Protein AF-A0A8S3DJJ9-F1 (afdb_monomer_lite)

Structure (mmCIF, N/CA/C/O backbone):
data_AF-A0A8S3DJJ9-F1
#
_entry.id   AF-A0A8S3DJJ9-F1
#
loop_
_atom_site.group_PDB
_atom_site.id
_atom_site.type_symbol
_atom_site.label_atom_id
_atom_site.label_alt_id
_atom_site.label_comp_id
_atom_site.label_asym_id
_atom_site.label_entity_id
_atom_site.label_seq_id
_atom_site.pdbx_PDB_ins_code
_atom_site.Cartn_x
_atom_site.Cartn_y
_atom_site.Cartn_z
_atom_site.occupancy
_atom_site.B_iso_or_equiv
_atom_site.auth_seq_id
_atom_site.auth_comp_id
_atom_site.auth_asym_id
_atom_site.auth_atom_id
_atom_site.pdbx_PDB_model_num
ATOM 1 N N . ASN A 1 1 ? 28.455 -3.671 -2.504 1.00 77.44 1 ASN A N 1
ATOM 2 C CA . ASN A 1 1 ? 27.863 -4.175 -3.756 1.00 77.44 1 ASN A CA 1
ATOM 3 C C . ASN A 1 1 ? 26.528 -3.465 -3.897 1.00 77.44 1 ASN A C 1
ATOM 5 O O . ASN A 1 1 ? 25.724 -3.583 -2.982 1.00 77.44 1 ASN A O 1
ATOM 9 N N . ILE A 1 2 ? 26.398 -2.592 -4.893 1.0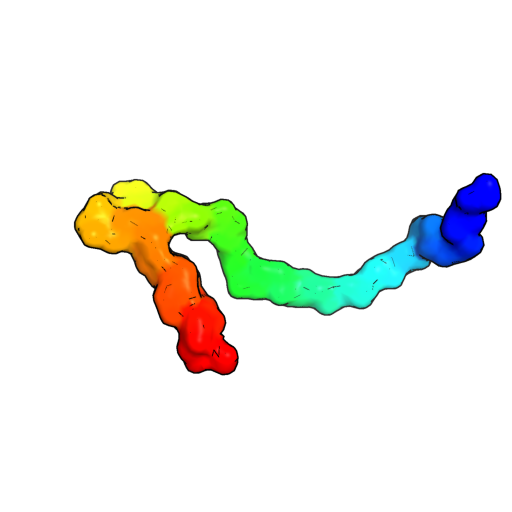0 87.69 2 ILE A N 1
ATOM 10 C CA . ILE A 1 2 ? 25.227 -1.723 -5.084 1.00 87.69 2 ILE A CA 1
ATOM 11 C C . ILE A 1 2 ? 24.370 -2.367 -6.166 1.00 87.69 2 ILE A C 1
ATOM 13 O O . ILE A 1 2 ? 24.915 -2.903 -7.129 1.00 87.69 2 ILE A O 1
ATOM 17 N N . ASP A 1 3 ? 23.054 -2.335 -5.983 1.00 88.62 3 ASP A N 1
ATOM 18 C CA . ASP A 1 3 ? 22.110 -2.886 -6.949 1.00 88.62 3 ASP A CA 1
ATOM 19 C C . ASP A 1 3 ? 22.321 -2.237 -8.335 1.00 88.62 3 ASP A C 1
ATOM 21 O O . ASP A 1 3 ? 22.258 -1.007 -8.444 1.00 88.62 3 ASP A O 1
ATOM 25 N N . PRO A 1 4 ? 22.575 -3.027 -9.396 1.00 91.56 4 PRO A N 1
ATOM 26 C CA . PRO A 1 4 ? 22.791 -2.506 -10.746 1.00 91.56 4 PRO A CA 1
ATOM 27 C C . PRO A 1 4 ? 21.546 -1.842 -11.354 1.00 91.56 4 PRO A C 1
ATOM 29 O O . PRO A 1 4 ? 21.653 -1.173 -12.377 1.00 91.56 4 PRO A O 1
ATOM 32 N N . THR A 1 5 ? 20.373 -2.020 -10.747 1.00 88.12 5 THR A N 1
ATOM 33 C CA . THR A 1 5 ? 19.09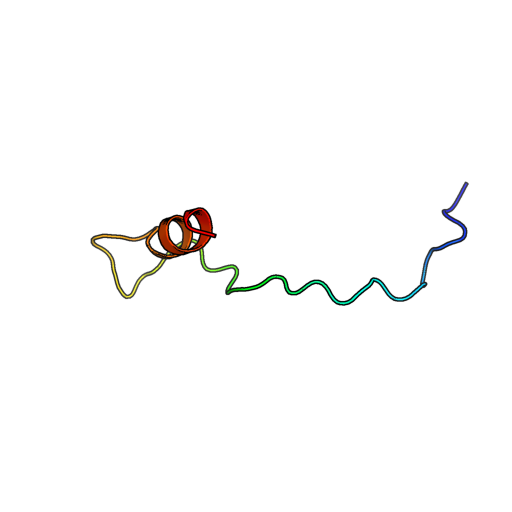5 -1.442 -11.187 1.00 88.12 5 THR A CA 1
ATOM 34 C C . THR A 1 5 ? 18.735 -0.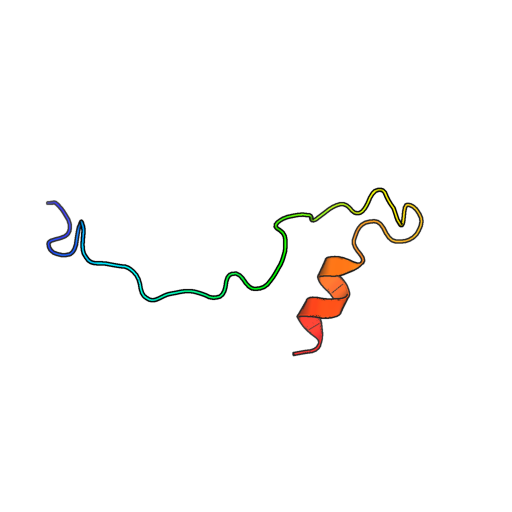144 -10.460 1.00 88.12 5 THR A C 1
ATOM 36 O O . THR A 1 5 ? 17.647 0.404 -10.650 1.00 88.12 5 THR A O 1
ATOM 39 N N . LEU A 1 6 ? 19.652 0.396 -9.650 1.00 88.56 6 LEU A N 1
ATOM 40 C CA . LEU A 1 6 ? 19.452 1.671 -8.970 1.00 88.56 6 LEU A CA 1
ATOM 41 C C . LEU A 1 6 ? 19.231 2.806 -9.988 1.00 88.56 6 LEU A C 1
ATOM 43 O O . LEU A 1 6 ? 20.064 3.049 -10.856 1.00 88.56 6 LEU A O 1
ATOM 47 N N . GLY A 1 7 ? 18.108 3.517 -9.862 1.00 89.56 7 GLY A N 1
ATOM 48 C CA . GLY A 1 7 ? 17.728 4.615 -10.761 1.00 89.56 7 GLY A CA 1
ATOM 49 C C . GLY A 1 7 ? 16.847 4.206 -11.946 1.00 89.56 7 GLY A C 1
ATOM 50 O O . GLY A 1 7 ? 16.409 5.077 -12.695 1.00 89.56 7 GLY A O 1
ATOM 51 N N . VAL A 1 8 ? 16.536 2.915 -12.105 1.00 93.25 8 VAL A N 1
ATOM 52 C CA . VAL A 1 8 ? 15.518 2.464 -13.063 1.00 93.25 8 VAL A CA 1
ATOM 53 C C . VAL A 1 8 ? 14.132 2.924 -12.583 1.00 93.25 8 VAL A C 1
ATOM 55 O O . VAL A 1 8 ? 13.831 2.791 -11.392 1.00 93.25 8 VAL A O 1
ATOM 58 N N . PRO A 1 9 ? 13.272 3.457 -13.476 1.00 85.94 9 PRO A N 1
ATOM 59 C CA . PRO A 1 9 ? 11.903 3.805 -13.124 1.00 85.94 9 PRO A CA 1
ATOM 60 C C . PRO A 1 9 ? 11.171 2.592 -12.554 1.00 85.94 9 PRO A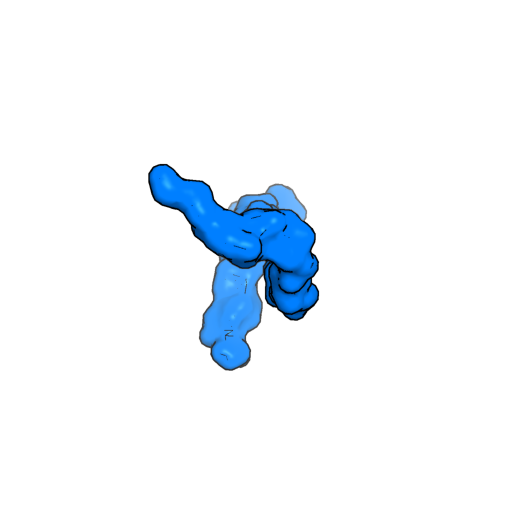 C 1
ATOM 62 O O . PRO A 1 9 ? 11.145 1.521 -13.162 1.00 85.94 9 PRO A O 1
ATOM 65 N N . LEU A 1 10 ? 10.569 2.760 -11.379 1.00 82.44 10 LEU A N 1
ATOM 66 C CA . LEU A 1 10 ? 9.676 1.746 -10.842 1.00 82.44 10 LEU A CA 1
ATOM 67 C C . LEU A 1 10 ? 8.392 1.731 -11.677 1.00 82.44 10 LEU A C 1
ATOM 69 O O . LEU A 1 10 ? 7.957 2.793 -12.125 1.00 82.44 10 LEU A O 1
ATOM 73 N N . PRO A 1 11 ? 7.769 0.557 -11.883 1.00 83.25 11 PRO A N 1
ATOM 74 C CA . PRO A 1 11 ? 6.451 0.513 -12.491 1.00 83.25 11 PRO A CA 1
ATOM 75 C C . PRO A 1 11 ? 5.491 1.369 -11.666 1.00 83.25 11 PRO A C 1
ATOM 77 O O . PRO A 1 11 ? 5.537 1.327 -10.430 1.00 83.25 11 PRO A O 1
ATOM 80 N N . ASP A 1 12 ? 4.625 2.112 -12.353 1.00 76.69 12 ASP A N 1
ATOM 81 C CA . ASP A 1 12 ? 3.572 2.886 -11.709 1.00 76.69 12 ASP A CA 1
ATOM 82 C C . ASP A 1 12 ? 2.726 1.939 -10.861 1.00 76.69 12 ASP A C 1
ATOM 84 O O . ASP A 1 12 ? 1.981 1.091 -11.357 1.00 76.69 12 ASP A O 1
ATOM 88 N N . LYS A 1 13 ? 2.888 2.050 -9.545 1.00 71.69 13 LYS A N 1
ATOM 89 C CA . LYS A 1 13 ? 2.005 1.389 -8.600 1.00 71.69 13 LYS A CA 1
ATOM 90 C C . LYS A 1 13 ? 0.875 2.352 -8.322 1.00 71.69 13 LYS A C 1
ATOM 92 O O . LYS A 1 13 ? 1.097 3.440 -7.790 1.00 71.69 13 LYS A O 1
ATOM 97 N N . ASP A 1 14 ? -0.340 1.921 -8.631 1.00 65.44 14 ASP A N 1
ATOM 98 C CA . ASP A 1 14 ? -1.521 2.566 -8.090 1.00 65.44 14 ASP A CA 1
ATOM 99 C C . ASP A 1 14 ? -1.571 2.271 -6.586 1.00 65.44 14 ASP A C 1
ATOM 101 O O . ASP A 1 14 ? -2.166 1.297 -6.123 1.00 65.44 14 ASP A O 1
ATOM 105 N N . TYR A 1 15 ? -0.894 3.108 -5.798 1.00 63.25 15 TYR A N 1
ATOM 106 C CA . TYR A 1 15 ? -1.020 3.088 -4.343 1.00 63.25 15 TYR A CA 1
ATOM 107 C C . TYR A 1 15 ? -2.441 3.489 -3.891 1.00 63.25 15 TYR A C 1
ATOM 109 O O . TYR A 1 15 ? -2.728 3.495 -2.696 1.00 63.25 15 TYR A O 1
ATOM 117 N N . GLY A 1 16 ? -3.370 3.745 -4.823 1.00 63.88 16 GLY A N 1
ATOM 118 C CA . GLY A 1 16 ? -4.751 3.271 -4.749 1.00 63.88 16 GLY A CA 1
ATOM 119 C C . GLY A 1 16 ? -5.604 3.836 -3.625 1.00 63.88 16 GLY A C 1
ATOM 120 O O . GLY A 1 16 ? -6.599 3.212 -3.254 1.00 63.88 16 GLY A O 1
ATOM 121 N N . GLY A 1 17 ? -5.219 4.946 -3.004 1.00 63.34 17 GLY A N 1
ATOM 122 C CA . GLY A 1 17 ? -6.021 5.635 -1.996 1.00 63.34 17 GLY A CA 1
ATOM 123 C C . GLY A 1 17 ? -5.170 6.357 -0.966 1.00 63.34 17 GLY A C 1
ATOM 124 O O . GLY A 1 17 ? -4.014 6.008 -0.745 1.00 63.34 17 GLY A O 1
ATOM 125 N N . SER A 1 18 ? -5.762 7.376 -0.346 1.00 65.38 18 SER A N 1
ATOM 126 C CA . SER A 1 18 ? -5.074 8.208 0.636 1.00 65.38 18 SER A CA 1
ATOM 127 C C . SER A 1 18 ? -4.394 7.355 1.714 1.00 65.38 18 SER A C 1
ATOM 129 O O . SER A 1 18 ? -4.969 6.382 2.203 1.00 65.38 18 SER A O 1
ATOM 131 N N . CYS A 1 19 ? -3.200 7.760 2.150 1.00 64.25 19 CYS A N 1
ATOM 132 C CA . CYS A 1 19 ? -2.546 7.215 3.346 1.00 64.25 19 CYS A CA 1
ATOM 133 C C . CYS A 1 19 ? -3.290 7.598 4.644 1.00 64.25 19 CYS A C 1
ATOM 135 O O . CYS A 1 19 ? -2.732 7.509 5.738 1.00 64.25 19 CYS A O 1
ATOM 137 N N . ARG A 1 20 ? -4.532 8.086 4.534 1.00 64.50 20 ARG A N 1
ATOM 138 C CA . ARG A 1 20 ? -5.348 8.539 5.646 1.00 64.50 20 ARG A CA 1
ATOM 139 C C . ARG A 1 20 ? -6.002 7.324 6.289 1.00 64.50 20 ARG A C 1
ATOM 141 O O . ARG A 1 20 ? -7.032 6.832 5.845 1.00 64.50 20 ARG A O 1
ATOM 148 N N . ILE A 1 21 ? -5.345 6.828 7.329 1.00 70.88 21 ILE A N 1
ATOM 149 C CA . ILE A 1 21 ? -5.859 5.735 8.159 1.00 70.88 21 ILE A CA 1
ATOM 150 C C . ILE A 1 21 ? -6.995 6.241 9.053 1.00 70.88 21 ILE A C 1
ATOM 152 O O . ILE A 1 21 ? -7.959 5.516 9.265 1.00 70.88 21 ILE A O 1
ATOM 156 N N . TYR A 1 22 ? -6.861 7.472 9.555 1.00 73.06 22 TYR A N 1
ATOM 157 C CA . TYR A 1 22 ? -7.807 8.097 10.472 1.00 73.06 22 TYR A CA 1
ATOM 158 C C . TYR A 1 22 ? -8.695 9.110 9.754 1.00 73.06 22 TYR A C 1
ATOM 160 O O . TYR A 1 22 ? -8.205 10.134 9.259 1.00 73.06 22 TYR A O 1
ATOM 168 N N . ASP A 1 23 ? -9.994 8.834 9.737 1.00 78.62 23 ASP A N 1
ATOM 169 C CA . ASP A 1 23 ? -11.003 9.755 9.237 1.00 78.62 23 ASP A CA 1
ATOM 170 C C . ASP A 1 23 ? -11.618 10.580 10.375 1.00 78.62 23 ASP A C 1
ATOM 172 O O . ASP A 1 23 ? -12.389 10.087 11.193 1.00 78.62 23 ASP A O 1
ATOM 176 N N . TRP A 1 24 ? -11.253 11.859 10.4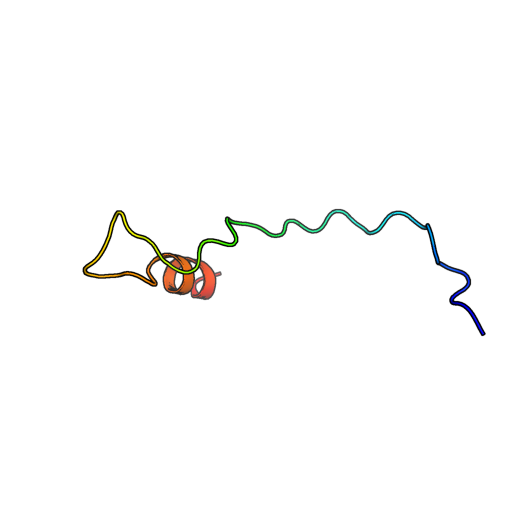25 1.00 78.31 24 TRP A N 1
ATOM 177 C CA . TRP A 1 24 ? -11.790 12.831 11.380 1.00 78.31 24 TRP A CA 1
ATOM 178 C C . TRP A 1 24 ? -13.210 13.296 11.020 1.00 78.31 24 TRP A C 1
ATOM 180 O O . TRP A 1 24 ? -13.880 13.875 11.871 1.00 78.31 24 TRP A O 1
ATOM 190 N N . GLU A 1 25 ? -13.662 13.062 9.781 1.00 81.94 25 GLU A N 1
ATOM 191 C CA . GLU A 1 25 ? -15.012 13.411 9.313 1.00 81.94 25 GLU A CA 1
ATOM 192 C C . GLU A 1 25 ? -16.045 12.361 9.748 1.00 81.94 25 GLU A C 1
ATOM 194 O O . GLU A 1 25 ? -17.226 12.683 9.849 1.00 81.94 25 GLU A O 1
ATOM 199 N N . HIS A 1 26 ? -15.588 11.145 10.078 1.00 80.75 26 HIS A N 1
ATOM 200 C CA . HIS A 1 26 ? -16.399 10.023 10.565 1.00 80.75 26 HIS A CA 1
ATOM 201 C C . HIS A 1 26 ? -15.858 9.501 11.912 1.00 80.75 26 HIS A C 1
ATOM 203 O O . HIS A 1 26 ? -15.304 8.399 11.983 1.00 80.75 26 HIS A O 1
ATOM 209 N N . PRO A 1 27 ? -15.968 10.279 13.006 1.00 81.31 27 PRO A N 1
ATOM 210 C CA . PRO A 1 27 ? -15.415 9.919 14.316 1.00 81.31 27 PRO A CA 1
ATOM 211 C C . PRO A 1 27 ? -16.022 8.644 14.931 1.00 81.31 27 PRO A C 1
ATOM 213 O O . PRO A 1 27 ? -15.406 8.031 15.804 1.00 81.31 27 PRO A O 1
ATOM 216 N N . GLU A 1 28 ? -17.206 8.223 14.487 1.00 86.81 28 GLU A N 1
ATOM 217 C CA . GLU A 1 28 ? -17.854 6.959 14.850 1.00 86.81 28 GLU A CA 1
ATOM 218 C C . GLU A 1 28 ? -17.307 5.739 14.087 1.00 86.81 28 GLU A C 1
ATOM 220 O O . GLU A 1 28 ? -17.409 4.616 14.585 1.00 86.81 28 GLU A O 1
ATOM 225 N N . ASP A 1 29 ? -16.682 5.943 12.920 1.00 79.62 29 ASP A N 1
ATOM 226 C CA . ASP A 1 29 ? -15.947 4.910 12.175 1.00 79.62 29 ASP A CA 1
ATOM 227 C C . ASP A 1 29 ? -14.586 5.434 11.680 1.00 79.62 29 ASP A C 1
ATOM 229 O O . ASP A 1 29 ? -14.354 5.558 10.473 1.00 79.62 29 ASP A O 1
ATOM 233 N N . PRO A 1 30 ? -13.628 5.690 12.591 1.00 76.50 30 PRO A N 1
ATOM 234 C CA . PRO A 1 30 ? -12.370 6.344 12.234 1.00 76.50 30 PRO A CA 1
ATOM 235 C C . PRO A 1 30 ? -11.489 5.554 11.264 1.00 76.50 30 PRO A C 1
ATOM 237 O O . PRO A 1 30 ? -10.534 6.103 10.722 1.00 76.50 30 PRO A O 1
ATOM 240 N N . PHE A 1 31 ? -11.784 4.266 11.065 1.00 77.25 31 PHE A N 1
ATOM 241 C CA . PHE A 1 31 ? -11.042 3.343 10.205 1.00 77.25 31 PHE A CA 1
ATOM 242 C C . PHE A 1 31 ? -11.852 2.911 8.973 1.00 77.25 31 PHE A C 1
ATOM 244 O O . PHE A 1 31 ? -11.560 1.874 8.366 1.00 77.25 31 PHE A O 1
ATOM 251 N N . HIS A 1 32 ? -12.864 3.694 8.589 1.00 72.38 32 HIS A N 1
ATOM 252 C CA . HIS A 1 32 ? -13.770 3.413 7.476 1.00 72.38 32 HIS A CA 1
ATOM 253 C C . HIS A 1 32 ? -13.041 2.998 6.180 1.00 72.38 32 HIS A C 1
ATOM 255 O O . HIS A 1 32 ? -13.403 2.009 5.532 1.00 72.38 32 HIS A O 1
ATOM 261 N N . TYR A 1 33 ? -11.931 3.673 5.853 1.00 63.25 33 TYR A N 1
ATOM 262 C CA . TYR A 1 33 ? -11.118 3.400 4.660 1.00 63.25 33 TYR A CA 1
ATOM 263 C C . TYR A 1 33 ? -10.519 1.988 4.607 1.00 63.25 33 TYR A C 1
ATOM 265 O O . TYR A 1 33 ? -10.294 1.456 3.517 1.00 63.25 33 TYR A O 1
ATOM 273 N N . PHE A 1 34 ? -10.286 1.347 5.753 1.00 66.56 34 PHE A N 1
ATOM 274 C 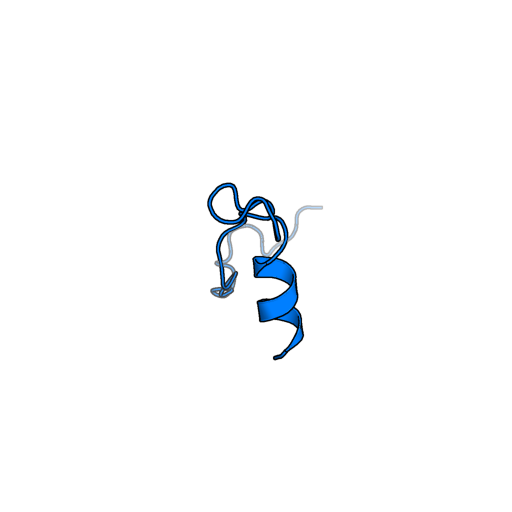CA . PHE A 1 34 ? -9.710 0.002 5.799 1.00 66.56 34 PHE A CA 1
ATOM 275 C C . PHE A 1 34 ? -10.707 -1.053 5.297 1.00 66.56 34 PHE A C 1
ATOM 277 O O . PHE A 1 34 ? -10.345 -1.987 4.582 1.00 66.56 34 PHE A O 1
ATOM 284 N N . LYS A 1 35 ? -11.992 -0.873 5.617 1.00 60.59 35 LYS A N 1
ATOM 285 C CA . LYS A 1 35 ? -13.060 -1.829 5.287 1.00 60.59 35 LYS A CA 1
ATOM 286 C C . LYS A 1 35 ? -13.429 -1.797 3.804 1.00 60.59 35 LYS A C 1
ATOM 288 O O . LYS A 1 35 ? -13.746 -2.841 3.238 1.00 60.59 35 LYS A O 1
ATOM 293 N N . VAL A 1 36 ? -13.345 -0.626 3.165 1.00 58.94 36 VAL A N 1
ATOM 294 C CA . VAL A 1 36 ? -13.588 -0.471 1.719 1.00 58.94 36 VAL A CA 1
ATOM 295 C C . VAL A 1 36 ? -12.531 -1.224 0.899 1.00 58.94 36 VAL A C 1
ATOM 297 O O . VAL A 1 36 ? -12.859 -1.810 -0.131 1.00 58.94 36 VAL A O 1
ATOM 300 N N . LYS A 1 37 ? -11.275 -1.274 1.369 1.00 56.16 37 LYS A N 1
ATOM 301 C CA . LYS A 1 37 ? -10.167 -1.927 0.648 1.00 56.16 37 LYS A CA 1
ATOM 302 C C . LYS A 1 37 ? -10.163 -3.458 0.740 1.00 56.16 37 LYS A C 1
ATOM 304 O O . LYS A 1 37 ? -9.624 -4.093 -0.155 1.00 56.16 37 LYS A O 1
ATOM 309 N N . ILE A 1 38 ? -10.769 -4.053 1.773 1.00 57.12 38 ILE A N 1
ATOM 310 C CA . ILE A 1 38 ? -10.773 -5.519 1.983 1.00 57.12 38 ILE A CA 1
ATOM 311 C C . ILE A 1 38 ? -11.798 -6.246 1.085 1.00 57.12 38 ILE A C 1
ATOM 313 O O . ILE A 1 38 ? -11.774 -7.467 0.981 1.00 57.12 38 ILE A O 1
ATOM 317 N N . LYS A 1 39 ? -12.691 -5.522 0.396 1.00 49.38 39 LYS A N 1
ATOM 318 C CA . LYS A 1 39 ? -13.720 -6.110 -0.484 1.00 49.38 39 LYS A CA 1
ATOM 319 C C . LYS A 1 39 ? -13.355 -6.158 -1.981 1.00 49.38 39 LYS A C 1
ATOM 321 O O . LYS A 1 39 ? -14.267 -6.248 -2.802 1.00 49.38 39 LYS A O 1
ATOM 326 N N . ARG A 1 40 ? -12.073 -6.083 -2.349 1.00 47.00 40 ARG A N 1
ATOM 327 C CA . ARG A 1 40 ? -11.610 -6.322 -3.729 1.00 47.00 40 ARG A CA 1
ATOM 328 C C . ARG A 1 40 ? -10.887 -7.650 -3.853 1.00 47.00 40 ARG A C 1
ATOM 330 O O . ARG A 1 40 ? -10.079 -7.944 -2.949 1.00 47.00 40 ARG A O 1
#

Radius of gyration: 16.82 Å; chains: 1; bounding box: 46×20×28 Å

Organism: NCBI:txid392030

pLDDT: mean 73.78, std 11.9, range [47.0, 93.25]

Foldseek 3Di:
DDPPCPPPDDPDDCPPDDPQCADPVCPVCRRVVVVVVVPD

Sequence (40 aa):
NIDPTLGVPLPDKDYGGSCRIYDWEHPEDPFHYFKVKIKR

Secondary structure (DSSP, 8-state):
---TTTTPPPP-----S-S----SS-TTSTTHHHHHHTT-